Protein AF-A0A1V5QQ13-F1 (afdb_monomer)

Mean predicted aligned error: 5.45 Å

pLDDT: mean 91.39, std 12.44, range [41.72, 98.62]

Sequence (86 aa):
MQVIPRFHKEKLPADAGELPLFDPVINVAVGTKVLHEYINRRGSVVGGLLQFNGSLNDPSQAYANKVLAVKARMESVTRRPANTNA

Radius of gyration: 16.4 Å; Cα contacts (8 Å, |Δi|>4): 63; chains: 1; bounding box: 44×25×51 Å

Foldseek 3Di:
DPDDCVVQVVLADPPCPDCNCVPVVRVVSSLVVQLVVQCVVQVHNLRSQCVSVVNNVPPVSVRSVVVVVVVVVVVVVPPDPDPPDD

Secondary structure (DSSP, 8-state):
----GGG-GGGS-TT--S-GGGSHHHHHHHHHHHHHHHHHHHTSHHHHHHHHTT-TT-TT-HHHHHHHHHHHHHHHHHSPPP----

Structure (mmCIF, N/CA/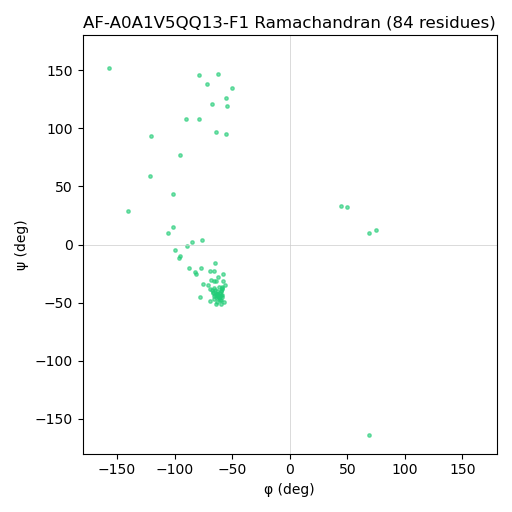C/O backbone):
data_AF-A0A1V5QQ13-F1
#
_entry.id   AF-A0A1V5QQ13-F1
#
loop_
_atom_site.group_PDB
_atom_site.id
_atom_site.type_symbol
_atom_site.label_atom_id
_atom_site.label_alt_id
_atom_site.label_comp_id
_atom_site.label_asym_id
_atom_site.label_entity_id
_atom_site.label_seq_id
_atom_site.pdbx_PDB_ins_code
_atom_site.Cartn_x
_atom_site.Cartn_y
_atom_site.Cartn_z
_atom_site.occupancy
_atom_site.B_iso_or_equiv
_atom_site.auth_seq_id
_atom_site.auth_comp_id
_atom_site.auth_asym_id
_atom_site.auth_atom_id
_atom_site.pdbx_PDB_model_num
ATOM 1 N N . MET A 1 1 ? -4.184 -2.775 6.745 1.00 93.56 1 MET A N 1
ATOM 2 C CA . MET A 1 1 ? -3.301 -3.446 5.788 1.00 93.56 1 MET A CA 1
ATOM 3 C C . MET A 1 1 ? -1.875 -3.447 6.342 1.00 93.56 1 MET A C 1
ATOM 5 O O . MET A 1 1 ? -1.034 -2.766 5.781 1.00 93.56 1 MET A O 1
ATOM 9 N N . GLN A 1 2 ? -1.616 -4.112 7.484 1.00 93.56 2 GLN A N 1
ATOM 10 C CA . GLN A 1 2 ? -0.324 -4.052 8.218 1.00 93.56 2 GLN A CA 1
ATOM 11 C C . GLN A 1 2 ? 0.271 -2.629 8.363 1.00 93.56 2 GLN A C 1
ATOM 13 O O . GLN A 1 2 ? 1.482 -2.431 8.352 1.00 93.56 2 GLN A O 1
ATOM 18 N N . VAL A 1 3 ? -0.592 -1.617 8.488 1.00 95.31 3 VAL A N 1
ATOM 19 C CA . VAL A 1 3 ? -0.166 -0.219 8.619 1.00 95.31 3 VAL A CA 1
ATOM 20 C C . VAL A 1 3 ? 0.429 -0.028 10.008 1.00 95.31 3 VAL A C 1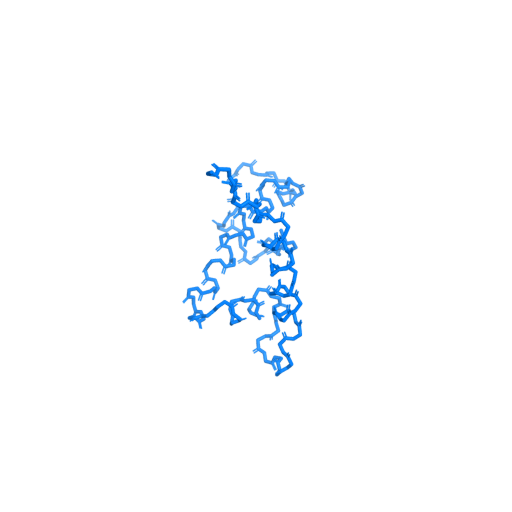
ATOM 22 O O . VAL A 1 3 ? -0.131 -0.521 10.983 1.00 95.31 3 VAL A O 1
ATOM 25 N N . ILE A 1 4 ? 1.533 0.710 10.109 1.00 92.75 4 ILE A N 1
ATOM 26 C CA . ILE A 1 4 ? 2.167 1.029 11.391 1.00 92.75 4 ILE A CA 1
ATOM 27 C C . ILE A 1 4 ? 1.558 2.343 11.924 1.00 92.75 4 ILE A C 1
ATOM 29 O O . ILE A 1 4 ? 1.884 3.407 11.389 1.00 92.75 4 ILE A O 1
ATOM 33 N N . PRO A 1 5 ? 0.718 2.325 12.985 1.00 90.25 5 PRO A N 1
ATOM 34 C CA . PRO A 1 5 ? -0.037 3.503 13.436 1.00 90.25 5 PRO A CA 1
ATOM 35 C C . PRO A 1 5 ? 0.828 4.721 13.749 1.00 90.25 5 PRO A C 1
ATOM 37 O O . PRO A 1 5 ? 0.432 5.850 13.482 1.00 90.25 5 PRO A O 1
ATOM 40 N N . ARG A 1 6 ? 2.035 4.501 14.289 1.00 91.06 6 ARG A N 1
ATOM 41 C CA . ARG A 1 6 ? 2.922 5.583 14.743 1.00 91.06 6 ARG A CA 1
ATOM 42 C C . ARG A 1 6 ? 3.282 6.592 13.648 1.00 91.06 6 ARG A C 1
ATOM 44 O O . ARG A 1 6 ? 3.597 7.724 13.989 1.00 91.06 6 ARG A O 1
ATOM 51 N N . PHE A 1 7 ? 3.237 6.185 12.378 1.00 92.56 7 PHE A N 1
ATOM 52 C CA . PHE A 1 7 ? 3.578 7.019 11.221 1.00 92.56 7 PHE A CA 1
ATOM 53 C C . PHE A 1 7 ? 2.364 7.615 10.499 1.00 92.56 7 PHE A C 1
ATOM 55 O O . PHE A 1 7 ? 2.542 8.370 9.549 1.00 92.56 7 PHE A O 1
ATOM 62 N N . HIS A 1 8 ? 1.149 7.249 10.917 1.00 94.38 8 HIS A N 1
ATOM 63 C CA . HIS A 1 8 ? -0.096 7.560 10.210 1.00 94.38 8 HIS A CA 1
ATOM 64 C C . HI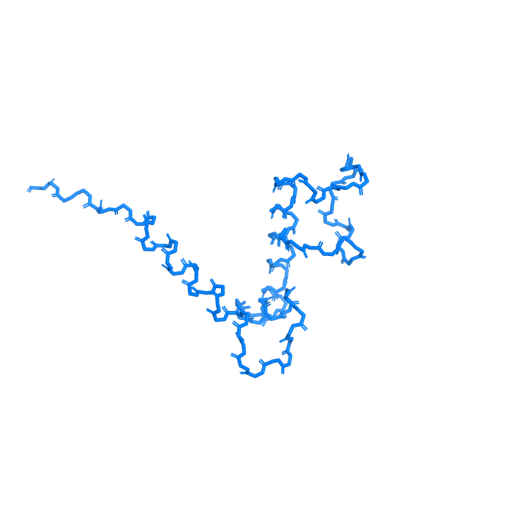S A 1 8 ? -1.227 7.933 11.172 1.00 94.38 8 HIS A C 1
ATOM 66 O O . HIS A 1 8 ? -2.398 7.665 10.897 1.00 94.38 8 HIS A O 1
ATOM 72 N N . LYS A 1 9 ? -0.882 8.503 12.333 1.00 92.38 9 LYS A N 1
ATOM 73 C CA . LYS A 1 9 ? -1.851 8.843 13.382 1.00 92.38 9 LYS A CA 1
ATOM 74 C C . LYS A 1 9 ? -2.919 9.807 12.870 1.00 92.38 9 LYS A C 1
ATOM 76 O O . LYS A 1 9 ? -4.083 9.653 13.202 1.00 92.38 9 LYS A O 1
ATOM 81 N N . GLU A 1 10 ? -2.534 10.736 12.002 1.00 94.19 10 GLU A N 1
ATOM 82 C CA . GLU A 1 10 ? -3.406 11.718 11.357 1.00 94.19 10 GLU A CA 1
ATOM 83 C C . GLU A 1 10 ? -4.451 11.099 10.417 1.00 94.19 10 GLU A C 1
ATOM 85 O O . GLU A 1 10 ? -5.416 11.758 10.039 1.00 94.19 10 GLU A O 1
ATOM 90 N N . LYS A 1 11 ? -4.270 9.833 10.021 1.00 94.06 11 LYS A N 1
ATOM 91 C CA . LYS A 1 11 ? -5.205 9.105 9.153 1.00 94.06 11 LYS A CA 1
ATOM 92 C C . LYS A 1 11 ? -6.199 8.245 9.937 1.00 94.06 11 LYS A C 1
ATOM 94 O O . LYS A 1 11 ? -7.138 7.733 9.319 1.00 94.06 11 LYS A O 1
ATOM 99 N N . LEU A 1 12 ? -5.995 8.075 11.247 1.00 93.75 12 LEU A N 1
ATOM 100 C CA . LEU A 1 12 ? -6.878 7.313 12.130 1.00 93.75 12 LEU A CA 1
ATOM 101 C C . LEU A 1 12 ? -8.120 8.142 12.504 1.00 93.75 12 LEU A C 1
ATOM 103 O O . LEU A 1 12 ? -8.012 9.361 12.643 1.00 93.75 12 LEU A O 1
ATOM 107 N N . PRO A 1 13 ? -9.294 7.511 12.682 1.00 91.75 13 PRO A N 1
ATOM 108 C CA . PRO A 1 13 ? 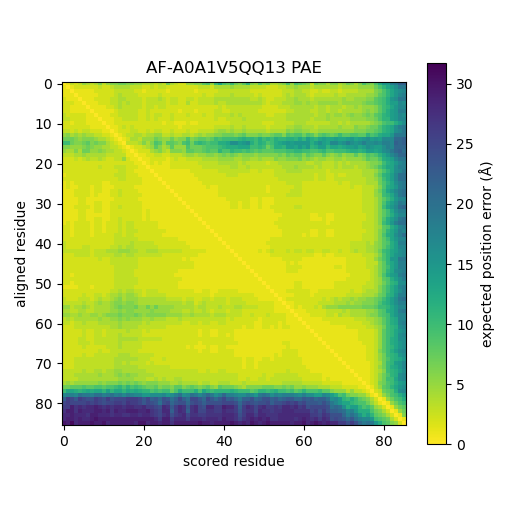-10.451 8.184 13.266 1.00 91.75 13 PRO A CA 1
ATOM 109 C C . PRO A 1 13 ? -10.159 8.631 14.705 1.00 91.75 13 PRO A C 1
ATOM 111 O O . PRO A 1 13 ? -9.420 7.963 15.431 1.00 91.75 13 PRO A O 1
ATOM 114 N N . ALA A 1 14 ? -10.743 9.757 15.117 1.00 87.12 14 ALA A N 1
ATOM 115 C CA . ALA A 1 14 ? -10.508 10.337 16.442 1.00 87.12 14 ALA A CA 1
ATOM 116 C C . ALA A 1 14 ? -11.034 9.452 17.592 1.00 87.12 14 ALA A C 1
ATOM 118 O O . ALA A 1 14 ? -10.551 9.546 18.715 1.00 87.12 14 ALA A O 1
ATOM 119 N N . ASP A 1 15 ? -11.999 8.583 17.298 1.00 86.31 15 ASP A N 1
ATOM 120 C CA . ASP A 1 15 ? -12.731 7.711 18.218 1.00 86.31 15 ASP A CA 1
ATOM 121 C C . ASP A 1 15 ? -12.309 6.233 18.132 1.00 86.31 15 ASP A C 1
ATOM 123 O O . ASP A 1 15 ? -12.939 5.363 18.724 1.00 86.31 15 ASP A O 1
ATOM 127 N N . ALA A 1 16 ? -11.228 5.923 17.416 1.00 77.50 16 ALA A N 1
ATOM 128 C CA . ALA A 1 16 ? -10.924 4.555 17.000 1.00 77.50 16 ALA A CA 1
ATOM 129 C C . ALA A 1 16 ? -10.361 3.622 18.106 1.00 77.50 16 ALA A C 1
ATOM 131 O O . ALA A 1 16 ? -10.024 2.469 17.829 1.00 77.50 16 ALA A O 1
ATOM 132 N N . GLY A 1 17 ? -10.274 4.087 19.357 1.00 83.31 17 GLY A N 1
ATOM 133 C CA . GLY A 1 17 ? -9.805 3.296 20.505 1.00 83.31 17 GLY A CA 1
ATOM 134 C C . GLY A 1 17 ? -8.307 2.950 20.468 1.00 83.31 17 GLY A C 1
ATOM 135 O O . GLY A 1 17 ? -7.529 3.557 19.734 1.00 83.31 17 GLY A O 1
ATOM 136 N N . GLU A 1 18 ? -7.878 1.978 21.285 1.00 85.38 18 GLU A N 1
ATOM 137 C CA . GLU A 1 18 ? -6.454 1.613 21.436 1.00 85.38 18 GLU A CA 1
ATOM 138 C C . GLU A 1 18 ? -5.888 0.799 20.259 1.00 85.38 18 GLU A C 1
ATOM 140 O O . GLU A 1 18 ? -4.723 0.961 19.889 1.00 85.38 18 GLU A O 1
ATOM 145 N N . LEU A 1 19 ? -6.708 -0.064 19.646 1.00 88.75 19 LEU A N 1
ATOM 146 C CA . LEU A 1 19 ? -6.313 -0.958 18.548 1.00 88.75 19 LEU A CA 1
ATOM 147 C C . LEU A 1 19 ? -7.154 -0.705 17.283 1.00 88.75 19 LEU A C 1
ATOM 149 O O . LEU A 1 19 ? -7.785 -1.621 16.753 1.00 88.75 19 LEU A O 1
ATOM 153 N N . PRO A 1 20 ? -7.132 0.523 16.737 1.00 90.19 20 PRO A N 1
ATOM 154 C CA . PRO A 1 20 ? -8.047 0.951 15.678 1.00 90.19 20 PRO A CA 1
ATOM 155 C C . PRO A 1 20 ? -7.900 0.147 14.385 1.00 90.19 20 PRO A C 1
ATOM 157 O O . PRO A 1 20 ? -8.838 -0.008 13.616 1.00 90.19 20 PRO A O 1
ATOM 160 N N . LEU A 1 21 ? -6.706 -0.390 14.132 1.00 93.88 21 LEU A N 1
ATOM 161 C CA . LEU A 1 21 ? -6.415 -1.164 12.930 1.00 93.88 21 LEU A CA 1
ATOM 162 C C . LEU A 1 21 ? -6.796 -2.647 13.043 1.00 93.88 21 LEU A C 1
ATOM 164 O O . LEU A 1 21 ? -6.512 -3.384 12.097 1.00 93.88 21 LEU A O 1
ATOM 168 N N . PHE A 1 22 ? -7.378 -3.091 14.163 1.00 93.94 22 PHE A N 1
ATOM 169 C CA . PHE A 1 22 ? -7.937 -4.443 14.296 1.00 93.94 22 PHE A CA 1
ATOM 170 C C . PHE A 1 22 ? -9.340 -4.523 13.685 1.00 93.94 22 PHE A C 1
ATOM 172 O O . PHE A 1 22 ? -9.735 -5.588 13.215 1.00 93.94 22 PHE A O 1
ATOM 179 N N . ASP A 1 23 ? -10.053 -3.397 13.613 1.00 94.31 23 ASP A N 1
ATOM 180 C CA . ASP A 1 23 ? -11.260 -3.285 12.803 1.00 94.31 23 ASP A CA 1
ATOM 181 C C . ASP A 1 23 ? -10.881 -3.374 11.308 1.00 94.31 23 ASP A C 1
ATOM 183 O O . ASP A 1 23 ? -10.101 -2.544 10.822 1.00 94.31 23 ASP A O 1
ATOM 187 N N . PRO A 1 24 ? -11.406 -4.352 10.547 1.00 95.56 24 PRO A N 1
ATOM 188 C CA . PRO A 1 24 ? -11.051 -4.546 9.142 1.00 95.56 24 PRO A CA 1
ATOM 189 C C . PRO A 1 24 ? -11.454 -3.369 8.238 1.00 95.56 24 PRO A C 1
ATOM 191 O O . PRO A 1 24 ? -10.744 -3.072 7.274 1.00 95.56 24 PRO A O 1
ATOM 194 N N . VAL A 1 25 ? -12.546 -2.666 8.546 1.00 95.56 25 VAL A N 1
ATOM 195 C CA . VAL A 1 25 ? -13.021 -1.499 7.790 1.00 95.56 25 VAL A CA 1
ATOM 196 C C . VAL A 1 25 ? -12.058 -0.334 7.987 1.00 95.56 25 VAL A C 1
ATOM 198 O O . VAL A 1 25 ? -11.580 0.246 7.007 1.00 95.56 25 VAL A O 1
ATOM 201 N N . ILE A 1 26 ? -11.683 -0.042 9.235 1.00 95.44 26 ILE A N 1
ATOM 202 C CA . ILE A 1 26 ? -10.689 0.999 9.542 1.00 95.44 26 ILE A CA 1
ATOM 203 C C . ILE A 1 26 ? -9.330 0.621 8.936 1.00 95.44 26 ILE A C 1
ATOM 205 O O . ILE A 1 26 ? -8.659 1.443 8.309 1.00 95.44 26 ILE A O 1
ATOM 209 N N . ASN A 1 27 ? -8.935 -0.645 9.057 1.00 96.56 27 ASN A N 1
ATOM 210 C CA . ASN A 1 27 ? -7.673 -1.182 8.561 1.00 96.56 27 ASN A CA 1
ATOM 211 C C . ASN A 1 27 ? -7.496 -1.018 7.040 1.00 96.56 27 ASN A C 1
ATOM 213 O O . ASN A 1 27 ? -6.378 -0.734 6.584 1.00 96.56 27 ASN A O 1
ATOM 217 N N . VAL A 1 28 ? -8.573 -1.193 6.266 1.00 97.44 28 VAL A N 1
ATOM 218 C CA . VAL A 1 28 ? -8.597 -0.980 4.810 1.00 97.44 28 VAL A CA 1
ATOM 219 C C . VAL A 1 28 ? -8.678 0.506 4.473 1.00 97.44 28 VAL A C 1
ATOM 221 O O . VAL A 1 28 ? -7.912 0.972 3.628 1.00 97.44 28 VAL A O 1
ATOM 224 N N . ALA A 1 29 ? -9.537 1.277 5.145 1.00 96.44 29 ALA A N 1
ATOM 225 C CA . ALA A 1 29 ? -9.679 2.709 4.889 1.00 96.44 29 ALA A CA 1
ATOM 226 C C . ALA A 1 29 ? -8.362 3.467 5.125 1.00 96.44 29 ALA A C 1
ATOM 228 O O . ALA A 1 29 ? -7.906 4.227 4.269 1.00 96.44 29 ALA A O 1
ATOM 229 N N . VAL A 1 30 ? -7.703 3.215 6.259 1.00 97.12 30 VAL A N 1
ATOM 230 C CA . VAL A 1 30 ? -6.415 3.833 6.600 1.00 97.12 30 VAL A CA 1
ATOM 231 C C . VAL A 1 30 ? -5.326 3.371 5.635 1.00 97.12 30 VAL A C 1
ATOM 233 O O . VAL A 1 30 ? -4.595 4.199 5.096 1.00 97.12 30 VAL A O 1
ATOM 236 N N . GLY A 1 31 ? -5.236 2.065 5.364 1.00 97.69 31 GLY A N 1
ATOM 237 C CA . GLY A 1 31 ? -4.234 1.533 4.437 1.00 97.69 31 GLY A CA 1
ATOM 238 C C . GLY A 1 31 ? -4.384 2.076 3.016 1.00 97.69 31 GLY A C 1
ATOM 239 O O . GLY A 1 31 ? -3.381 2.396 2.382 1.00 97.69 31 GLY A O 1
ATOM 240 N N . THR A 1 32 ? -5.617 2.284 2.554 1.00 98.00 32 THR A N 1
ATOM 241 C CA . THR A 1 32 ? -5.904 2.897 1.250 1.00 98.00 32 THR A CA 1
ATOM 242 C C . THR A 1 32 ? -5.449 4.352 1.207 1.00 98.00 32 THR A C 1
ATOM 244 O O . THR A 1 32 ? -4.791 4.751 0.248 1.00 98.00 32 THR A O 1
ATOM 247 N N . LYS A 1 33 ? -5.723 5.141 2.257 1.00 97.88 33 LYS A N 1
ATOM 248 C CA . LYS A 1 33 ? -5.245 6.533 2.359 1.00 97.88 33 LYS A CA 1
ATOM 249 C C . LYS A 1 33 ? -3.717 6.613 2.303 1.00 97.88 33 LYS A C 1
ATOM 251 O O . LYS A 1 33 ? -3.178 7.447 1.582 1.00 97.88 33 LYS A O 1
ATOM 256 N N . VAL A 1 34 ? -3.025 5.737 3.036 1.00 98.19 34 VAL A N 1
ATOM 257 C CA . VAL A 1 34 ? -1.554 5.665 3.036 1.00 98.19 34 VAL A CA 1
ATOM 258 C C . VAL A 1 34 ? -1.021 5.294 1.653 1.00 98.19 34 VAL A C 1
ATOM 260 O O . VAL A 1 34 ? -0.147 5.981 1.128 1.00 98.19 34 VAL A O 1
ATOM 263 N N . LEU A 1 35 ? -1.563 4.240 1.035 1.00 98.31 35 LEU A N 1
ATOM 264 C CA . LEU A 1 35 ? -1.115 3.797 -0.282 1.00 98.31 35 LEU A CA 1
ATOM 265 C C . LEU A 1 35 ? -1.365 4.866 -1.355 1.00 98.31 35 LEU A C 1
ATOM 267 O O . LEU A 1 35 ? -0.480 5.127 -2.164 1.00 98.31 35 LEU A O 1
ATOM 271 N N . HIS A 1 36 ? -2.526 5.522 -1.337 1.00 98.38 36 HIS A N 1
ATOM 272 C CA . HIS A 1 36 ? -2.856 6.593 -2.276 1.00 98.38 36 HIS A CA 1
ATOM 273 C C . HIS A 1 36 ? -1.887 7.778 -2.162 1.00 98.38 36 HIS A C 1
ATOM 275 O O . HIS A 1 36 ? -1.366 8.247 -3.173 1.00 98.38 36 HIS A O 1
ATOM 281 N N . GLU A 1 37 ? -1.573 8.220 -0.940 1.00 98.31 37 GLU A N 1
ATOM 282 C CA . GLU A 1 37 ? -0.570 9.266 -0.715 1.00 98.31 37 GLU A CA 1
ATOM 283 C C . GLU A 1 37 ? 0.801 8.869 -1.275 1.00 98.31 37 GLU A C 1
ATOM 285 O O . GLU A 1 37 ? 1.464 9.670 -1.932 1.00 98.31 37 GLU A O 1
ATOM 290 N N . TYR A 1 38 ? 1.227 7.624 -1.055 1.00 98.12 38 TYR A N 1
ATOM 291 C CA . TYR A 1 38 ? 2.525 7.146 -1.523 1.00 98.12 38 TYR A CA 1
ATOM 292 C C . TYR A 1 38 ? 2.594 7.011 -3.041 1.00 98.12 38 TYR A C 1
ATOM 294 O O . TYR A 1 38 ? 3.615 7.364 -3.627 1.00 98.12 38 TYR A O 1
ATOM 302 N N . ILE A 1 39 ? 1.515 6.570 -3.691 1.00 98.62 39 ILE A N 1
ATOM 303 C CA . ILE A 1 39 ? 1.417 6.552 -5.155 1.00 98.62 39 ILE A CA 1
ATOM 304 C C . ILE A 1 39 ? 1.551 7.975 -5.704 1.00 98.62 39 ILE A C 1
ATOM 306 O O . ILE A 1 39 ? 2.377 8.204 -6.587 1.00 98.62 39 ILE A O 1
ATOM 310 N N . ASN A 1 40 ? 0.818 8.936 -5.137 1.00 98.44 40 ASN A N 1
ATOM 311 C CA . ASN A 1 40 ? 0.870 10.333 -5.572 1.00 98.44 40 ASN A CA 1
ATOM 312 C C . ASN A 1 40 ? 2.260 10.945 -5.359 1.00 98.44 40 ASN A C 1
ATOM 314 O O . ASN A 1 40 ? 2.805 11.578 -6.258 1.00 98.44 40 ASN A O 1
ATOM 318 N N . ARG A 1 41 ? 2.882 10.698 -4.201 1.00 97.94 41 ARG A N 1
ATOM 319 C CA . ARG A 1 41 ? 4.227 11.197 -3.884 1.00 97.94 41 ARG A CA 1
ATOM 320 C C . ARG A 1 41 ? 5.315 10.594 -4.776 1.00 97.94 41 ARG A C 1
ATOM 322 O O . ARG A 1 41 ? 6.332 11.240 -5.015 1.00 97.94 41 ARG A O 1
ATOM 329 N N . ARG A 1 42 ? 5.139 9.349 -5.225 1.00 97.56 42 ARG A N 1
ATOM 330 C CA . ARG A 1 42 ? 6.123 8.613 -6.038 1.00 97.56 42 ARG A CA 1
ATOM 331 C C . ARG A 1 42 ? 5.867 8.685 -7.537 1.00 97.56 42 ARG A C 1
ATOM 333 O O . ARG A 1 42 ? 6.728 8.255 -8.299 1.00 97.56 42 ARG A O 1
ATOM 340 N N . GLY A 1 43 ? 4.701 9.169 -7.956 1.00 98.00 43 GLY A N 1
ATOM 341 C CA . GLY A 1 43 ? 4.302 9.256 -9.360 1.00 98.00 43 GLY A CA 1
ATOM 342 C C . GLY A 1 43 ? 4.055 7.9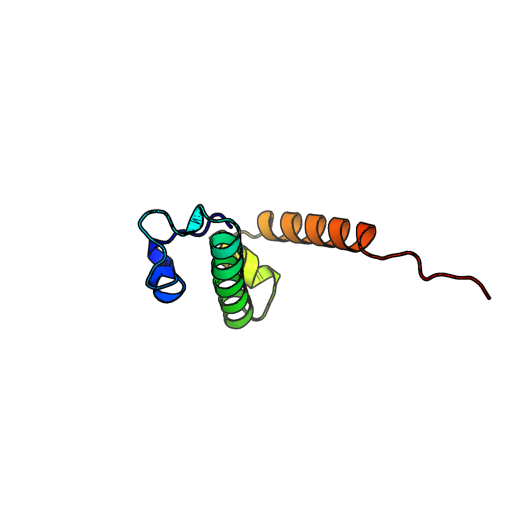03 -10.037 1.00 98.00 43 GLY A C 1
ATOM 343 O O . GLY A 1 43 ? 3.933 7.846 -11.255 1.00 98.00 43 GLY A O 1
ATOM 344 N N . SER A 1 44 ? 4.009 6.795 -9.287 1.00 98.00 44 SER A N 1
ATOM 345 C CA . SER A 1 44 ? 3.766 5.463 -9.850 1.00 98.00 44 SER A CA 1
ATOM 346 C C . SER A 1 44 ? 3.212 4.485 -8.816 1.00 98.00 44 SER A C 1
ATOM 348 O O . SER A 1 44 ? 3.507 4.576 -7.623 1.00 98.00 44 SER A O 1
ATOM 350 N N . VAL A 1 45 ? 2.445 3.497 -9.292 1.00 98.12 45 VAL A N 1
ATOM 351 C CA . VAL A 1 45 ? 1.927 2.403 -8.453 1.00 98.12 45 VAL A CA 1
ATOM 352 C C . VAL A 1 45 ? 3.070 1.596 -7.841 1.00 98.12 45 VAL A C 1
ATOM 354 O O . VAL A 1 45 ? 3.066 1.342 -6.640 1.00 98.12 45 VAL A O 1
ATOM 357 N N . VAL A 1 46 ? 4.076 1.241 -8.645 1.00 98.19 46 VAL A N 1
ATOM 358 C CA . VAL A 1 46 ? 5.261 0.503 -8.182 1.00 98.19 46 VAL A CA 1
ATOM 359 C C . VAL A 1 46 ? 5.997 1.289 -7.100 1.00 98.19 46 VAL A C 1
ATOM 361 O O . VAL A 1 46 ? 6.218 0.758 -6.015 1.00 98.19 46 VAL A O 1
ATOM 364 N N . GLY A 1 47 ? 6.313 2.565 -7.343 1.00 98.12 47 GLY A N 1
ATOM 365 C CA . GLY A 1 47 ? 6.980 3.406 -6.349 1.00 98.12 47 GLY A CA 1
ATOM 366 C C . GLY A 1 47 ? 6.168 3.540 -5.058 1.00 98.12 47 GLY A C 1
ATOM 367 O O . GLY A 1 47 ? 6.733 3.450 -3.968 1.00 98.12 47 GLY A O 1
ATOM 368 N N . GLY A 1 48 ? 4.843 3.678 -5.170 1.00 98.25 48 GLY A N 1
ATOM 369 C CA . GLY A 1 48 ? 3.934 3.694 -4.025 1.00 98.25 48 GLY A CA 1
ATOM 370 C C . GLY A 1 48 ? 3.975 2.398 -3.210 1.00 98.25 48 GLY A C 1
ATOM 371 O O . GLY A 1 48 ? 4.081 2.455 -1.988 1.00 98.25 48 GLY A O 1
ATOM 372 N N . LEU A 1 49 ? 3.970 1.235 -3.868 1.00 98.38 49 LEU A N 1
ATOM 373 C CA . LEU A 1 49 ? 4.062 -0.079 -3.216 1.00 98.38 49 LEU A CA 1
ATOM 374 C C . LEU A 1 49 ? 5.420 -0.309 -2.539 1.00 98.38 49 LEU A C 1
ATOM 376 O O . LEU A 1 49 ? 5.463 -0.825 -1.422 1.00 98.38 49 LEU A O 1
ATOM 380 N N . LEU A 1 50 ? 6.524 0.103 -3.172 1.00 98.19 50 LEU A N 1
ATOM 381 C CA . LEU A 1 50 ? 7.856 0.035 -2.560 1.00 98.19 50 LEU A CA 1
ATOM 382 C C . LEU A 1 50 ? 7.944 0.928 -1.323 1.00 98.19 50 LEU A C 1
ATOM 384 O O . LEU A 1 50 ? 8.515 0.525 -0.313 1.00 98.19 50 LEU A O 1
ATOM 388 N N . GLN A 1 51 ? 7.345 2.122 -1.368 1.00 97.50 51 GLN A N 1
ATOM 389 C CA . GLN A 1 51 ? 7.269 2.986 -0.194 1.00 97.50 51 GLN A CA 1
ATOM 390 C C . GLN A 1 51 ? 6.389 2.379 0.902 1.00 97.50 51 GLN A C 1
ATOM 392 O O . GLN A 1 51 ? 6.763 2.427 2.070 1.00 97.50 51 GLN A O 1
ATOM 397 N N . PHE A 1 52 ? 5.254 1.787 0.527 1.00 97.38 52 PHE A N 1
ATOM 398 C CA . PHE A 1 52 ? 4.300 1.184 1.456 1.00 97.38 52 PHE A CA 1
ATOM 399 C C . PHE A 1 52 ? 4.922 0.041 2.264 1.00 97.38 52 PHE A C 1
ATOM 401 O O . PHE A 1 52 ? 4.717 -0.039 3.471 1.00 97.38 52 PHE A O 1
ATOM 408 N N . ASN A 1 53 ? 5.730 -0.803 1.618 1.00 96.94 53 ASN A N 1
ATOM 409 C CA . ASN A 1 53 ? 6.433 -1.910 2.270 1.00 96.94 53 ASN A CA 1
ATOM 410 C C . ASN A 1 53 ? 7.821 -1.525 2.828 1.00 96.94 53 ASN A C 1
ATOM 412 O O . ASN A 1 53 ? 8.518 -2.363 3.393 1.00 96.94 53 ASN A O 1
ATOM 416 N N . GLY A 1 54 ? 8.259 -0.274 2.653 1.00 96.38 54 GLY A N 1
ATOM 417 C CA . GLY A 1 54 ? 9.567 0.200 3.121 1.00 96.38 54 GLY A CA 1
ATOM 418 C C . GLY A 1 54 ? 10.773 -0.276 2.298 1.00 96.38 54 GLY A C 1
ATOM 419 O O . GLY A 1 54 ? 11.910 -0.087 2.719 1.00 96.38 54 GLY A O 1
ATOM 420 N N . SER A 1 55 ? 10.562 -0.853 1.114 1.00 96.25 55 SER A N 1
ATOM 421 C CA . SER A 1 55 ? 11.598 -1.430 0.247 1.00 96.25 55 SER A CA 1
ATOM 422 C C . SER A 1 55 ? 11.982 -0.505 -0.918 1.00 96.25 55 SER A C 1
ATOM 424 O O . SER A 1 55 ? 12.101 -0.941 -2.059 1.00 96.25 55 SER A O 1
ATOM 426 N N . LEU A 1 56 ? 12.152 0.794 -0.655 1.00 94.19 56 LEU A N 1
ATOM 427 C CA . LEU A 1 56 ? 12.377 1.823 -1.687 1.00 94.19 56 LEU A CA 1
ATOM 428 C C . LEU A 1 56 ? 13.596 1.587 -2.582 1.00 94.19 56 LEU A C 1
ATOM 430 O O . LEU A 1 56 ? 13.573 1.970 -3.747 1.00 94.19 56 LEU A O 1
ATOM 434 N N . ASN A 1 57 ? 14.635 0.966 -2.030 1.00 94.00 57 ASN A N 1
ATOM 435 C CA . ASN A 1 57 ? 15.892 0.705 -2.724 1.00 94.00 57 ASN A CA 1
ATOM 436 C C . ASN A 1 57 ? 15.997 -0.753 -3.202 1.00 94.00 57 ASN A C 1
ATOM 438 O O . ASN A 1 57 ? 17.096 -1.204 -3.501 1.00 94.00 57 ASN A O 1
ATOM 442 N N . ASP A 1 58 ? 14.891 -1.507 -3.223 1.00 95.75 58 ASP A N 1
ATOM 443 C CA . ASP A 1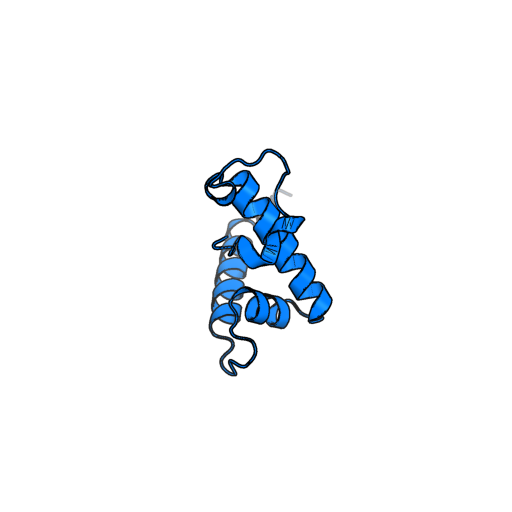 58 ? 14.875 -2.893 -3.698 1.00 95.75 58 ASP A CA 1
ATOM 444 C C . ASP A 1 58 ? 14.863 -2.935 -5.239 1.00 95.75 58 ASP A C 1
ATOM 446 O O . ASP A 1 58 ? 13.826 -2.641 -5.845 1.00 95.75 58 ASP A O 1
ATOM 450 N N . PRO A 1 59 ? 15.971 -3.335 -5.897 1.00 94.44 59 PRO A N 1
ATOM 451 C CA . PRO A 1 59 ? 16.027 -3.404 -7.353 1.00 94.44 59 PRO A CA 1
ATOM 452 C C . PRO A 1 59 ? 15.146 -4.524 -7.922 1.00 94.44 59 PRO A C 1
ATOM 454 O O . PRO A 1 59 ? 14.735 -4.445 -9.076 1.00 94.44 59 PRO A O 1
ATOM 457 N N . SER A 1 60 ? 14.833 -5.557 -7.130 1.00 97.12 60 SER A N 1
ATOM 458 C CA . SER A 1 60 ? 13.991 -6.677 -7.567 1.00 97.12 60 SER A CA 1
ATOM 459 C C . SER A 1 60 ? 12.505 -6.323 -7.594 1.00 97.12 60 SER A C 1
ATOM 461 O O . SER A 1 60 ? 11.712 -7.010 -8.243 1.00 97.12 60 SER A O 1
ATOM 463 N N . GLN A 1 61 ? 12.121 -5.271 -6.862 1.00 97.88 61 GLN A N 1
ATOM 464 C CA . GLN A 1 61 ? 10.740 -4.843 -6.665 1.00 97.88 61 GLN A CA 1
ATOM 465 C C . GLN A 1 61 ? 9.818 -6.001 -6.248 1.00 97.88 61 GLN A C 1
ATOM 467 O O . GLN A 1 61 ? 8.636 -6.035 -6.604 1.00 97.88 61 GLN A O 1
ATOM 472 N N . ALA A 1 62 ? 10.351 -6.977 -5.502 1.00 97.69 62 ALA A N 1
ATOM 473 C CA . ALA A 1 62 ? 9.703 -8.269 -5.291 1.00 97.69 62 ALA 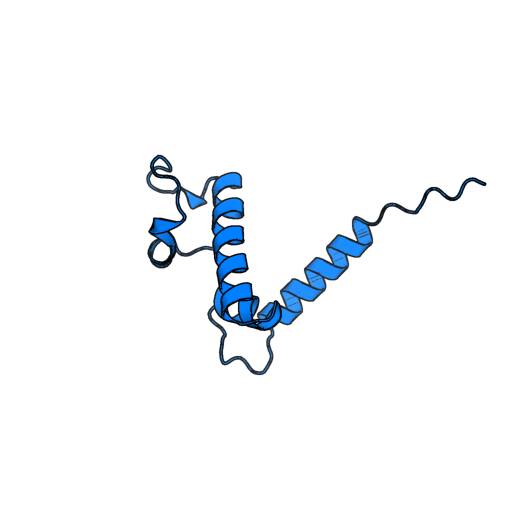A CA 1
ATOM 474 C C . ALA A 1 62 ? 8.316 -8.123 -4.652 1.00 97.69 62 ALA A C 1
ATOM 476 O O . ALA A 1 62 ? 7.383 -8.846 -5.008 1.00 97.69 62 ALA A O 1
ATOM 477 N N . TYR A 1 63 ? 8.163 -7.168 -3.732 1.00 97.44 63 TYR A N 1
ATOM 478 C CA . TYR A 1 63 ? 6.876 -6.860 -3.115 1.00 97.44 63 TYR A CA 1
ATOM 479 C C . TYR A 1 63 ? 5.858 -6.333 -4.134 1.00 97.44 63 TYR A C 1
ATOM 481 O O . TYR A 1 63 ? 4.753 -6.869 -4.237 1.00 97.44 63 TYR A O 1
ATOM 489 N N . ALA A 1 64 ? 6.236 -5.321 -4.921 1.00 98.06 64 ALA A N 1
ATOM 490 C CA . ALA A 1 64 ? 5.344 -4.709 -5.900 1.00 98.06 64 ALA A CA 1
ATOM 491 C C . ALA A 1 64 ? 4.907 -5.729 -6.963 1.00 98.06 64 ALA A C 1
ATOM 493 O O . ALA A 1 64 ? 3.717 -5.848 -7.251 1.00 98.06 64 ALA A O 1
ATOM 494 N N . ASN A 1 65 ? 5.847 -6.537 -7.458 1.00 98.50 65 ASN A N 1
ATOM 495 C CA . ASN A 1 65 ? 5.576 -7.591 -8.434 1.00 98.50 65 ASN A CA 1
ATOM 496 C C . ASN A 1 65 ? 4.568 -8.625 -7.907 1.00 98.50 65 ASN A C 1
ATOM 498 O O . ASN A 1 65 ? 3.624 -8.984 -8.612 1.00 98.50 65 ASN A O 1
ATOM 502 N N . LYS A 1 66 ? 4.702 -9.052 -6.644 1.00 98.38 66 LYS A N 1
ATOM 503 C CA . LYS A 1 66 ? 3.739 -9.965 -6.003 1.00 98.38 66 LYS A CA 1
ATOM 504 C C . LYS A 1 66 ? 2.347 -9.344 -5.888 1.00 98.38 66 LYS A C 1
ATOM 506 O O . LYS A 1 66 ? 1.363 -9.996 -6.232 1.00 98.38 66 LYS A O 1
ATOM 511 N N . VAL A 1 67 ? 2.254 -8.093 -5.435 1.00 98.06 67 VAL A N 1
ATOM 512 C CA . VAL A 1 67 ? 0.966 -7.391 -5.292 1.00 98.06 67 VAL A CA 1
ATOM 513 C C . VAL A 1 67 ? 0.269 -7.244 -6.645 1.00 98.06 67 VAL A C 1
ATOM 515 O O . VAL A 1 67 ? -0.920 -7.537 -6.758 1.00 98.06 67 VAL A O 1
ATOM 518 N N . LEU A 1 68 ? 1.003 -6.846 -7.685 1.00 98.31 68 LEU A N 1
ATOM 519 C CA . LEU A 1 68 ? 0.452 -6.685 -9.030 1.00 98.31 68 LEU A CA 1
ATOM 520 C C . LEU A 1 68 ? 0.009 -8.021 -9.642 1.00 98.31 68 LEU A C 1
ATOM 522 O O . LEU A 1 68 ? -1.044 -8.070 -10.276 1.00 98.31 68 LEU A O 1
ATOM 526 N N . ALA A 1 69 ? 0.741 -9.112 -9.398 1.00 98.25 69 ALA A N 1
ATOM 527 C CA . ALA A 1 69 ? 0.330 -10.448 -9.828 1.00 98.25 69 ALA A CA 1
ATOM 528 C C . ALA A 1 69 ? -0.977 -10.897 -9.149 1.00 9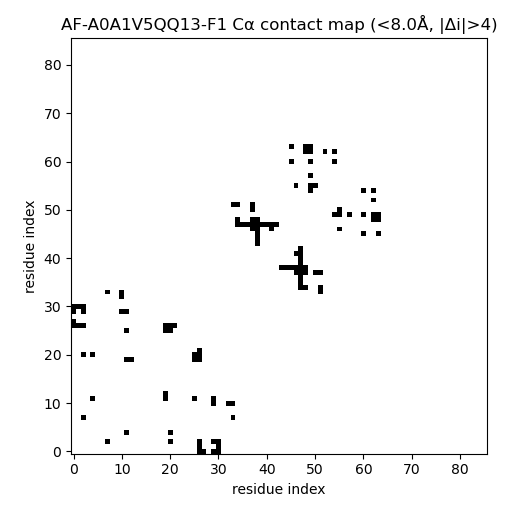8.25 69 ALA A C 1
ATOM 530 O O . ALA A 1 69 ? -1.876 -11.423 -9.809 1.00 98.25 69 ALA A O 1
ATOM 531 N N . VAL A 1 70 ? -1.125 -10.644 -7.843 1.00 97.31 70 VAL A N 1
ATOM 532 C CA . VAL A 1 70 ? -2.374 -10.929 -7.118 1.00 97.31 70 VAL A CA 1
ATOM 533 C C . VAL A 1 70 ? -3.520 -10.058 -7.634 1.00 97.31 70 VAL A C 1
ATOM 535 O O . VAL A 1 70 ? -4.601 -10.588 -7.882 1.00 97.31 70 VAL A O 1
ATOM 538 N N . LYS A 1 71 ? -3.290 -8.759 -7.872 1.00 96.38 71 LYS A N 1
ATOM 539 C CA . LYS A 1 71 ? -4.285 -7.857 -8.475 1.00 96.38 71 LYS A CA 1
ATOM 540 C C . LYS A 1 71 ? -4.758 -8.379 -9.832 1.00 96.38 71 LYS A C 1
ATOM 542 O O . LYS A 1 71 ? -5.960 -8.504 -10.039 1.00 96.38 71 LYS A O 1
ATOM 547 N N . ALA A 1 72 ? -3.835 -8.749 -10.720 1.00 96.44 72 ALA A N 1
ATOM 548 C CA . ALA A 1 72 ? -4.171 -9.290 -12.036 1.00 96.44 72 ALA A CA 1
ATOM 549 C C . ALA A 1 72 ? -5.007 -10.580 -11.934 1.00 96.44 72 ALA A C 1
ATOM 551 O O . ALA A 1 72 ? -5.981 -10.749 -12.669 1.00 96.44 72 ALA A O 1
ATOM 552 N N . ARG A 1 73 ? -4.681 -11.462 -10.977 1.00 95.75 73 ARG A N 1
ATOM 553 C CA . ARG A 1 73 ? -5.472 -12.667 -10.684 1.00 95.75 73 ARG A CA 1
ATOM 554 C C . ARG A 1 73 ? -6.868 -12.339 -10.142 1.00 95.75 73 ARG A C 1
ATOM 556 O O . ARG A 1 73 ? -7.827 -13.014 -10.490 1.00 95.75 73 ARG A O 1
ATOM 563 N N . MET A 1 74 ? -7.006 -11.325 -9.292 1.00 95.25 74 MET A N 1
ATOM 564 C CA . MET A 1 74 ? -8.315 -10.890 -8.789 1.00 95.25 74 MET A CA 1
ATOM 565 C C . MET A 1 74 ? -9.171 -10.273 -9.905 1.00 95.25 74 MET A C 1
ATOM 567 O O . MET A 1 74 ? -10.370 -10.528 -9.996 1.00 95.25 74 MET A O 1
ATOM 571 N N . GLU A 1 75 ? -8.561 -9.506 -10.805 1.00 94.31 75 GLU A N 1
ATOM 572 C CA . GLU A 1 75 ? -9.249 -8.898 -11.949 1.00 94.31 75 GLU A CA 1
ATOM 573 C C . GLU A 1 75 ? -9.704 -9.924 -12.988 1.00 94.31 75 GLU A C 1
ATOM 575 O O . GLU A 1 75 ? -10.719 -9.707 -13.653 1.00 94.31 75 GLU A O 1
ATOM 580 N N . SER A 1 76 ? -8.984 -11.041 -13.136 1.00 91.75 76 SER A N 1
ATOM 581 C CA . SER A 1 76 ? -9.394 -12.111 -14.048 1.00 91.75 76 SER A CA 1
ATOM 582 C C . SER A 1 76 ? -10.621 -12.869 -13.544 1.00 91.75 76 SER A C 1
ATOM 584 O O . SER A 1 76 ? -11.468 -13.227 -14.354 1.00 91.75 76 SER A O 1
ATOM 586 N N . VAL A 1 77 ? -10.766 -13.056 -12.227 1.00 91.75 77 VAL A N 1
ATOM 587 C CA . VAL A 1 77 ? -11.946 -13.723 -11.642 1.00 91.75 77 VAL A CA 1
ATOM 588 C C . VAL A 1 77 ? -13.147 -12.788 -11.477 1.00 91.75 77 VAL A C 1
ATOM 590 O O . VAL A 1 77 ? -14.282 -13.250 -11.432 1.00 91.75 77 VAL A O 1
ATOM 593 N N . THR A 1 78 ? -12.914 -11.474 -11.396 1.00 87.81 78 THR A N 1
ATOM 594 C CA . THR A 1 78 ? -13.981 -10.473 -11.199 1.00 87.81 78 THR A CA 1
ATOM 595 C C . THR A 1 78 ? -14.599 -10.006 -12.520 1.00 87.81 78 THR A C 1
ATOM 597 O O . THR A 1 78 ? -15.727 -9.508 -12.536 1.00 87.81 78 THR A O 1
ATOM 600 N N . ARG A 1 79 ? -13.904 -10.185 -13.653 1.00 74.94 79 ARG A N 1
ATOM 601 C CA . ARG A 1 79 ? -14.492 -9.987 -14.982 1.00 74.94 79 ARG A CA 1
ATOM 602 C C . ARG A 1 79 ? -15.608 -11.017 -15.195 1.00 74.94 79 ARG A C 1
ATOM 604 O O . ARG A 1 79 ? -15.348 -12.151 -15.584 1.00 74.94 79 ARG A O 1
ATOM 611 N N . ARG A 1 80 ? -16.862 -10.615 -14.945 1.00 61.75 80 ARG A N 1
ATOM 612 C CA . ARG A 1 80 ? -18.048 -11.347 -15.419 1.00 61.75 80 ARG A CA 1
ATOM 613 C C . ARG A 1 80 ? -17.872 -11.618 -16.920 1.00 61.75 80 ARG A C 1
ATOM 615 O O . ARG A 1 80 ? -17.508 -10.677 -17.631 1.00 61.75 80 ARG A O 1
ATOM 622 N N . PRO A 1 81 ? -18.141 -12.837 -17.425 1.00 55.06 81 PRO A N 1
ATOM 623 C CA . PRO A 1 81 ? -18.275 -13.021 -18.862 1.00 55.06 81 PRO A CA 1
ATOM 624 C C . PRO A 1 81 ? -19.353 -12.047 -19.337 1.00 55.06 81 PRO A C 1
ATOM 626 O O . PRO A 1 81 ? -20.443 -11.993 -18.761 1.00 55.06 81 PRO A O 1
ATOM 629 N N . ALA A 1 82 ? -19.020 -11.216 -20.325 1.00 56.28 82 ALA A N 1
ATOM 630 C CA . ALA A 1 82 ? -20.016 -10.396 -20.990 1.00 56.28 82 ALA A CA 1
ATOM 631 C C . ALA A 1 82 ? -21.106 -11.354 -21.479 1.00 56.28 82 ALA A C 1
ATOM 633 O O . ALA A 1 82 ? -20.806 -12.298 -22.211 1.00 56.28 82 ALA A O 1
ATOM 634 N N . ASN A 1 83 ? -22.330 -11.155 -20.991 1.0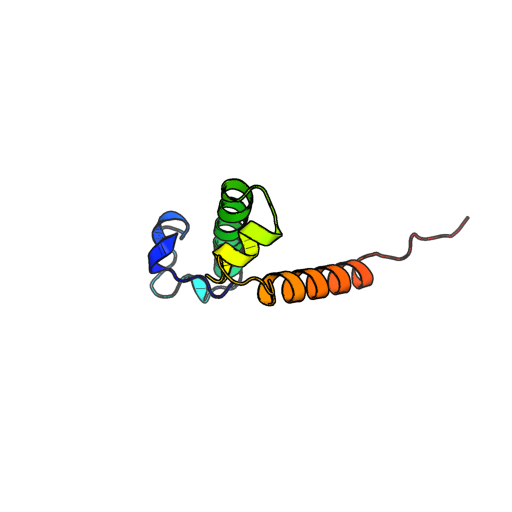0 52.50 83 ASN A N 1
ATOM 635 C CA . ASN A 1 83 ? -23.503 -11.931 -21.363 1.00 52.50 83 ASN A CA 1
ATOM 636 C C . ASN A 1 83 ? -23.639 -11.846 -22.893 1.00 52.50 83 ASN A C 1
ATOM 638 O O . ASN A 1 83 ? -24.134 -10.854 -23.420 1.00 52.50 83 ASN A O 1
ATOM 642 N N . THR A 1 84 ? -23.110 -12.839 -23.603 1.00 52.06 84 THR A N 1
ATOM 643 C CA . THR A 1 84 ? -23.172 -12.933 -25.062 1.00 52.06 84 THR A CA 1
ATOM 644 C C . THR A 1 84 ? -24.371 -13.809 -25.371 1.00 52.06 84 THR A C 1
ATOM 646 O O . THR A 1 84 ? -24.229 -14.998 -25.616 1.00 52.06 84 THR A O 1
ATOM 649 N N . ASN A 1 85 ? -25.554 -13.211 -25.261 1.00 48.88 85 ASN A N 1
ATOM 650 C CA . ASN A 1 85 ? -26.781 -13.731 -25.845 1.00 48.88 85 ASN A CA 1
ATOM 651 C C . ASN A 1 85 ? -27.284 -12.647 -26.801 1.00 48.88 85 ASN A C 1
ATOM 653 O O . ASN A 1 85 ? -27.936 -11.694 -26.370 1.00 48.88 85 ASN A O 1
ATOM 657 N N . ALA A 1 86 ? -26.899 -12.783 -28.067 1.00 41.72 86 ALA A N 1
ATOM 658 C CA . ALA A 1 86 ? -27.541 -12.168 -29.220 1.00 41.72 86 ALA A CA 1
ATOM 659 C C . ALA A 1 86 ? -27.990 -13.306 -30.138 1.00 41.72 86 ALA A C 1
ATOM 661 O O . ALA A 1 86 ? -27.208 -14.281 -30.251 1.00 41.72 86 ALA A O 1
#

Solvent-accessible surface area (backbone atoms only — not comparable to full-atom values): 5185 Å² total; per-residue (Å²): 85,93,65,64,58,91,84,44,61,90,61,52,65,97,80,44,72,95,62,40,66,74,43,66,67,51,13,48,54,39,34,50,54,54,41,51,52,33,20,64,76,53,76,31,68,58,50,8,42,22,53,70,73,68,44,72,84,48,90,78,42,62,69,35,54,52,54,51,53,52,50,54,55,51,53,61,73,65,55,68,77,76,85,84,81,129

Nearest PDB structures (foldseek):
  3w6c-assembly4_D  TM=7.249E-01  e=3.619E-01  Ralstonia sp. A-471
  3w6d-assembly4_D  TM=6.134E-01  e=2.267E-01  Ralstonia sp. A-471